Protein AF-A0A2R6PQ66-F1 (afdb_monomer)

Foldseek 3Di:
DDDPPPPPPDDDPDCLQFWDFDDPDDQPAQPVQLVPFKQAAPPPVQVPPPDQAAAAPQQRDGDDSRFMWGAAPPPRHIHTCVQSPHDPVRSSGTRHGHHCVRVVHDHGHDPPNDPDPPPPPPPPPDPDDDDDDDDDDDDDDDDDDDDDDDDDDDDDD

InterPro domains:
  IPR011011 Zin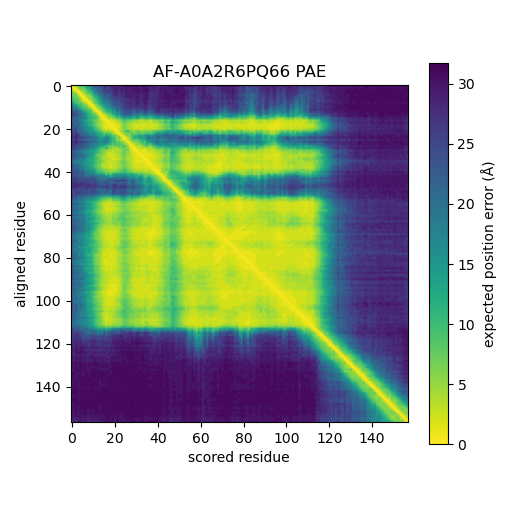c finger, FYVE/PHD-type [SSF57903] (45-102)
  IPR013083 Zinc finger, RING/FYVE/PHD-type [G3DSA:3.30.40.10] (48-108)

Mean predicted aligned error: 17.02 Å

Nearest PDB structures (foldseek):
  5yc4-assembly1_A  TM=8.388E-01  e=6.472E-03  Arabidopsis thaliana
  2ri7-assembly1_A  TM=8.493E-01  e=9.020E-03  Homo sapiens
  5y20-assembly1_A  TM=8.476E-01  e=1.436E-02  Arabidopsis thaliana
  3kqi-assembly1_A  TM=8.007E-01  e=1.640E-02  Homo sapiens
  1wep-assembly1_A  TM=6.250E-01  e=9.639E-03  Mus musculus

Organism: Actinidia chinensis var. chinensis (NCBI:txid1590841)

Solvent-accessible surface area (backbone atoms only — not comparable to full-atom values): 10628 Å² total; per-residue (Å²): 143,86,82,84,79,77,77,79,84,76,86,75,91,80,72,56,53,39,59,37,68,66,72,98,63,73,90,68,72,22,55,68,42,46,73,76,30,47,43,59,59,70,63,66,80,73,75,76,60,99,59,86,55,65,43,23,73,73,54,66,47,67,63,53,53,87,45,41,33,36,34,19,78,86,74,68,47,29,31,48,24,67,37,47,74,50,50,79,89,51,50,86,44,35,37,46,38,37,44,26,82,80,67,71,50,79,74,66,71,39,88,79,46,68,78,72,80,73,73,71,71,80,78,78,72,76,81,78,89,71,86,78,90,79,86,86,91,81,88,82,91,80,90,80,88,84,87,82,86,81,81,92,83,84,79,92,130

pLDDT: mean 71.72, std 19.97, range [33.97, 94.69]

Sequence (157 aa):
MHDASVIPVNGRKLCSWGLIWKRNRPEEYGVDFRMKSLLLRGNSDMSCSGDSGPVCHLCRNPYNSNLMYVRCESCTNWYHAEAVELEESKIAELVGFKCCRRRRIRTPMCPYLHPEVKKKRPRTRAPKVGNPELDPHHGTISGQPIELKSTVRVAKN

Secondary structure (DSSP, 8-state):
------------TT--TTEEE--S--TTTTHHHHHHHEE-TT--GGGSSSSPPPPBTTT-PPP-TTS-EEE-TTT--EEETGGGT--GGGGGGEEEE--HHHHT-PPPPPTT-------------PPP-----------------------------

Structure (mmCIF, N/CA/C/O backbone):
data_AF-A0A2R6PQ66-F1
#
_entry.id   AF-A0A2R6PQ66-F1
#
loop_
_atom_site.group_PDB
_atom_site.id
_atom_site.type_symbol
_atom_site.label_atom_id
_atom_site.label_alt_id
_atom_site.label_comp_id
_atom_site.label_asym_id
_atom_site.label_entity_id
_atom_site.label_seq_id
_atom_site.pdbx_PDB_ins_code
_atom_site.Cartn_x
_atom_site.Cartn_y
_atom_site.Cartn_z
_atom_site.occupancy
_atom_site.B_iso_or_equiv
_atom_site.auth_seq_id
_atom_site.auth_comp_id
_atom_site.auth_asym_id
_atom_site.auth_atom_id
_atom_site.pdbx_PDB_model_num
ATOM 1 N N . MET A 1 1 ? 27.059 24.174 2.476 1.00 52.31 1 MET A N 1
ATOM 2 C CA . MET A 1 1 ? 26.242 22.976 2.751 1.00 52.31 1 MET A CA 1
ATOM 3 C C . MET A 1 1 ? 24.822 23.421 3.068 1.00 52.31 1 MET A C 1
ATOM 5 O O . MET A 1 1 ? 24.463 23.407 4.227 1.00 52.31 1 MET A O 1
ATOM 9 N N . HIS A 1 2 ? 24.032 23.862 2.088 1.00 43.69 2 HIS A N 1
ATOM 10 C CA . HIS A 1 2 ? 22.610 24.140 2.312 1.00 43.69 2 HIS A CA 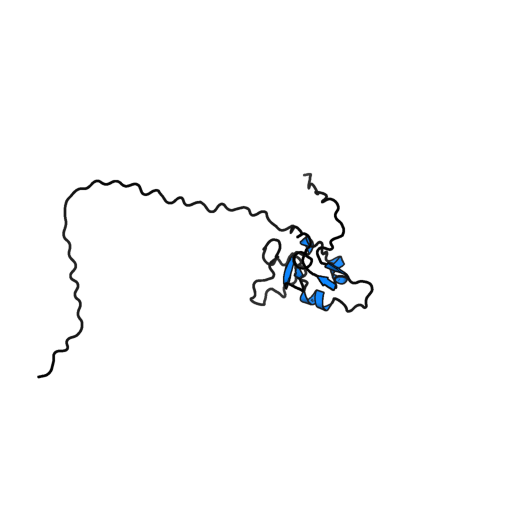1
ATOM 11 C C . HIS A 1 2 ? 21.825 23.904 1.023 1.00 43.69 2 HIS A C 1
ATOM 13 O O . HIS A 1 2 ? 22.238 24.372 -0.035 1.00 43.69 2 HIS A O 1
ATOM 19 N N . ASP A 1 3 ? 20.729 23.166 1.188 1.00 33.97 3 ASP A N 1
ATOM 20 C CA . ASP A 1 3 ? 19.405 23.336 0.572 1.00 33.97 3 ASP A CA 1
ATOM 21 C C . ASP A 1 3 ? 18.841 22.019 0.025 1.00 33.97 3 ASP A C 1
ATOM 23 O O . ASP A 1 3 ? 18.813 21.742 -1.173 1.00 33.97 3 ASP A O 1
ATOM 27 N N . ALA A 1 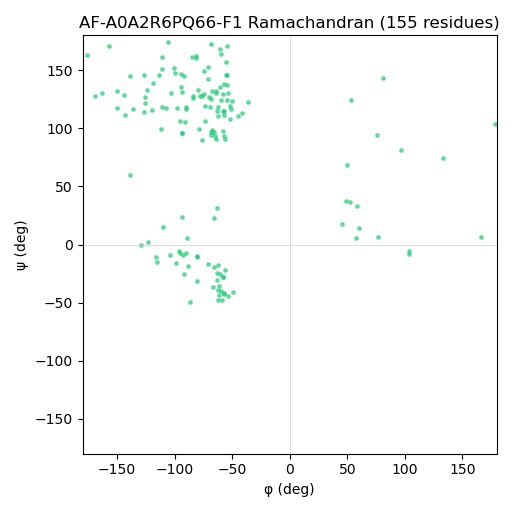4 ? 18.399 21.161 0.949 1.00 51.31 4 ALA A N 1
ATOM 28 C CA . ALA A 1 4 ? 17.429 20.134 0.613 1.00 51.31 4 ALA A CA 1
ATOM 29 C C . ALA A 1 4 ? 16.074 20.836 0.498 1.00 51.31 4 ALA A C 1
ATOM 31 O O . ALA A 1 4 ? 15.361 20.994 1.488 1.00 51.31 4 ALA A O 1
ATOM 32 N N . SER A 1 5 ? 15.752 21.294 -0.710 1.00 52.53 5 SER A N 1
ATOM 33 C CA . SER A 1 5 ? 14.426 21.782 -1.070 1.00 52.53 5 SER A CA 1
ATOM 34 C C . SER A 1 5 ? 13.394 20.678 -0.813 1.00 52.53 5 SER A C 1
ATOM 36 O O . SER A 1 5 ? 13.153 19.799 -1.644 1.00 52.53 5 SER A O 1
ATOM 38 N N . VAL A 1 6 ? 12.794 20.710 0.376 1.00 54.84 6 VAL A N 1
ATOM 39 C CA . VAL A 1 6 ? 11.607 19.931 0.719 1.00 54.84 6 VAL A CA 1
ATOM 40 C C . VAL A 1 6 ? 10.467 20.522 -0.098 1.00 54.84 6 VAL A C 1
ATOM 42 O O . VAL A 1 6 ? 9.868 21.522 0.287 1.00 54.84 6 VAL A O 1
ATOM 45 N N . ILE A 1 7 ? 10.201 19.933 -1.264 1.00 57.81 7 ILE A N 1
ATOM 46 C CA . ILE A 1 7 ? 9.011 20.240 -2.059 1.00 57.81 7 ILE A CA 1
ATOM 47 C C . ILE A 1 7 ? 7.790 19.950 -1.169 1.00 57.81 7 ILE A C 1
ATOM 49 O O . ILE A 1 7 ? 7.551 18.783 -0.837 1.00 57.81 7 ILE A O 1
ATOM 53 N N . PRO A 1 8 ? 6.977 20.952 -0.794 1.00 47.66 8 PRO A N 1
ATOM 54 C CA . PRO A 1 8 ? 5.729 20.692 -0.109 1.00 47.66 8 PRO A CA 1
ATOM 55 C C . PRO A 1 8 ? 4.719 20.263 -1.174 1.00 47.66 8 PRO A C 1
ATOM 57 O O . PRO A 1 8 ? 4.165 21.082 -1.909 1.00 47.66 8 PRO A O 1
ATOM 60 N N . VAL A 1 9 ? 4.497 18.953 -1.298 1.00 58.66 9 VAL A N 1
ATOM 61 C CA . VAL A 1 9 ? 3.430 18.415 -2.150 1.00 58.66 9 VAL A CA 1
ATOM 62 C C . VAL A 1 9 ? 2.074 18.790 -1.555 1.00 58.66 9 VAL A C 1
ATOM 64 O O . VAL A 1 9 ? 1.554 18.193 -0.617 1.00 58.66 9 VAL A O 1
ATOM 67 N N . ASN A 1 10 ? 1.539 19.852 -2.140 1.00 47.75 10 ASN A N 1
ATOM 68 C CA . ASN A 1 10 ? 0.251 20.474 -1.916 1.00 47.75 10 ASN A CA 1
ATOM 69 C C . ASN A 1 10 ? -0.919 19.466 -1.822 1.00 47.75 10 ASN A C 1
ATOM 71 O O . ASN A 1 10 ? -1.335 18.860 -2.810 1.00 47.75 10 ASN A O 1
ATOM 75 N N . GLY A 1 11 ? -1.474 19.337 -0.614 1.00 54.66 11 GLY A N 1
ATOM 76 C CA . GLY A 1 11 ? -2.913 19.425 -0.348 1.00 54.66 11 GLY A CA 1
ATOM 77 C C . GLY A 1 11 ? -3.880 18.601 -1.204 1.00 54.66 11 GLY A C 1
ATOM 78 O O . GLY A 1 11 ? -4.719 19.172 -1.895 1.00 54.66 11 GLY A O 1
ATOM 79 N N . ARG A 1 12 ? -3.869 17.269 -1.069 1.00 54.31 12 ARG A N 1
ATOM 80 C CA . ARG A 1 12 ? -5.071 16.424 -1.257 1.00 54.31 12 ARG A CA 1
ATOM 81 C C . ARG A 1 12 ? -5.134 15.334 -0.184 1.00 54.31 12 ARG A C 1
ATOM 83 O O . ARG A 1 12 ? -5.116 14.143 -0.484 1.00 54.31 12 ARG A O 1
ATOM 90 N N . LYS A 1 13 ? -5.194 15.744 1.086 1.00 61.91 13 LYS A N 1
ATOM 91 C CA . LYS A 1 13 ? -5.530 14.837 2.193 1.00 61.91 13 LYS A CA 1
ATOM 92 C C . LYS A 1 13 ? -6.949 14.320 1.962 1.00 61.91 13 LYS A C 1
ATOM 94 O O . LYS A 1 13 ? -7.862 15.127 2.027 1.00 61.91 13 LYS A O 1
ATOM 99 N N . LEU A 1 14 ? -7.098 13.032 1.636 1.00 57.75 14 LEU A N 1
ATOM 100 C CA . LEU A 1 14 ? -8.217 12.136 2.012 1.00 57.75 14 LEU A CA 1
ATOM 101 C C . LEU A 1 14 ? -8.258 10.817 1.214 1.00 57.75 14 LEU A C 1
ATOM 103 O O . LEU A 1 14 ? -9.181 10.026 1.382 1.00 57.75 14 LEU A O 1
ATOM 107 N N . CYS A 1 15 ? -7.268 10.515 0.374 1.00 61.62 15 CYS A N 1
ATOM 108 C CA . CYS A 1 15 ? -7.106 9.148 -0.116 1.00 61.62 15 CYS A CA 1
ATOM 109 C C . CYS A 1 15 ? -6.080 8.462 0.781 1.00 61.62 15 CYS A C 1
ATOM 111 O O . CYS A 1 15 ? -4.899 8.744 0.648 1.00 61.62 15 CYS A O 1
ATOM 113 N N . SER A 1 16 ? -6.499 7.556 1.670 1.00 76.81 16 SER A N 1
ATOM 114 C CA . SER A 1 16 ? -5.599 6.753 2.522 1.00 76.81 16 SER A CA 1
ATOM 115 C C . SER A 1 16 ? -4.717 5.770 1.727 1.00 76.81 16 SER A C 1
ATOM 117 O O . SER A 1 16 ? -4.367 4.712 2.233 1.00 76.81 16 SER A O 1
ATOM 119 N N . TRP A 1 17 ? -4.480 6.032 0.436 1.00 89.75 17 TRP A N 1
ATOM 120 C CA . TRP A 1 17 ? -3.830 5.173 -0.558 1.00 89.75 17 TRP A CA 1
ATOM 121 C C . TRP A 1 17 ? -4.291 3.709 -0.571 1.00 89.75 17 TRP A C 1
ATOM 123 O O . TRP A 1 17 ? -3.653 2.853 -1.181 1.00 89.75 17 TRP A O 1
ATOM 133 N N . GLY A 1 18 ? -5.453 3.426 0.031 1.00 89.19 18 GLY A N 1
ATOM 134 C CA . GLY A 1 18 ? -6.003 2.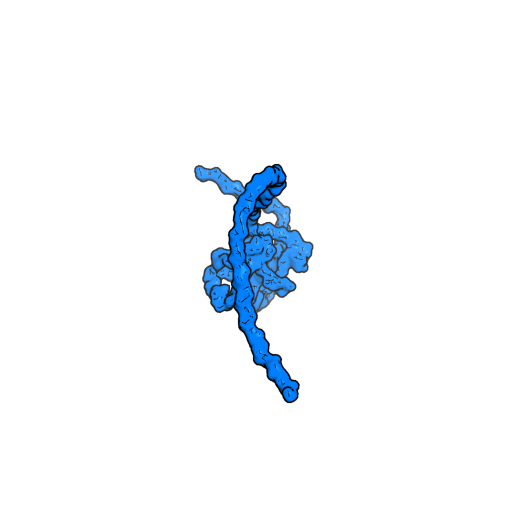086 0.156 1.00 89.19 18 GLY A CA 1
ATOM 135 C C . GLY A 1 18 ? -5.873 1.424 1.526 1.00 89.19 18 GLY A C 1
ATOM 136 O O . GLY A 1 18 ? -6.457 0.347 1.692 1.00 89.19 18 GLY A O 1
ATOM 137 N N . LEU A 1 19 ? -5.174 2.053 2.476 1.00 92.19 19 LEU A N 1
ATOM 138 C CA . LEU A 1 19 ? -5.025 1.621 3.866 1.00 92.19 19 LEU A CA 1
ATOM 139 C C . LEU A 1 19 ? -6.385 1.645 4.573 1.00 92.19 19 LEU A C 1
ATOM 141 O O . LEU A 1 19 ? -7.163 2.600 4.443 1.00 92.19 19 LEU A O 1
ATOM 145 N N . ILE A 1 20 ? -6.687 0.550 5.267 1.00 91.06 20 ILE A N 1
ATOM 146 C CA . ILE A 1 20 ? -7.892 0.349 6.069 1.00 91.06 20 ILE A CA 1
ATOM 147 C C . ILE A 1 20 ? -7.446 0.334 7.523 1.00 91.06 20 ILE A C 1
ATOM 149 O O . ILE A 1 20 ? -6.675 -0.534 7.929 1.00 91.06 20 ILE A O 1
ATOM 153 N N . TRP A 1 21 ? -7.948 1.292 8.292 1.00 89.88 21 TRP A N 1
ATOM 154 C CA . TRP A 1 21 ? -7.602 1.473 9.697 1.00 89.88 21 TRP A CA 1
ATOM 155 C C . TRP A 1 21 ? -8.676 0.880 10.603 1.00 89.88 21 TRP A C 1
ATOM 157 O O . TRP A 1 21 ? -9.868 0.886 10.268 1.00 89.88 21 TRP A O 1
ATOM 167 N N . LYS A 1 22 ? -8.257 0.375 11.760 1.00 83.00 22 LYS A N 1
ATOM 168 C CA . LYS A 1 22 ? -9.146 -0.103 12.814 1.00 83.00 22 LYS A CA 1
ATOM 169 C C . LYS A 1 22 ? -10.038 1.050 13.274 1.00 83.00 22 LYS A C 1
ATOM 171 O O . LYS A 1 22 ? -9.550 2.090 13.700 1.00 83.00 22 LYS A O 1
ATOM 176 N N . ARG A 1 23 ? -11.360 0.865 13.236 1.00 75.94 23 ARG A N 1
ATOM 177 C CA . ARG A 1 23 ? -12.316 1.812 13.829 1.00 75.94 23 ARG A CA 1
ATOM 178 C C . ARG A 1 23 ? -12.993 1.162 15.026 1.00 75.94 23 ARG A C 1
ATOM 180 O O . ARG A 1 23 ? -13.927 0.396 14.838 1.00 75.94 23 ARG A O 1
ATOM 187 N N . ASN A 1 24 ? -12.514 1.481 16.228 1.00 64.50 24 ASN A N 1
ATOM 188 C CA . ASN A 1 24 ? -13.178 1.215 17.512 1.00 64.50 24 ASN A CA 1
ATOM 189 C C . ASN A 1 24 ? -13.716 -0.224 17.715 1.00 64.50 24 ASN A C 1
ATOM 191 O O . ASN A 1 24 ? -14.806 -0.415 18.247 1.00 64.50 24 ASN A O 1
ATOM 195 N N . ARG A 1 25 ? -12.992 -1.240 17.230 1.00 60.44 25 ARG A N 1
ATOM 196 C CA . ARG A 1 25 ? -13.362 -2.666 17.336 1.00 60.44 25 ARG A CA 1
ATOM 197 C C . ARG A 1 25 ? -12.419 -3.420 18.285 1.00 60.44 25 ARG A C 1
ATOM 199 O O . ARG A 1 25 ? -11.336 -2.900 18.551 1.00 60.44 25 ARG A O 1
ATOM 206 N N . PRO A 1 26 ? -12.799 -4.607 18.798 1.00 58.34 26 PRO A N 1
ATOM 207 C CA . PRO A 1 26 ? -11.940 -5.403 19.677 1.00 58.34 26 PRO A CA 1
ATOM 208 C C . PRO A 1 26 ? -10.573 -5.716 19.049 1.00 58.34 26 PRO A C 1
ATOM 210 O O . PRO A 1 26 ? -10.387 -5.645 17.832 1.00 58.34 26 PRO A O 1
ATOM 213 N N . GLU A 1 27 ? -9.603 -5.991 19.919 1.00 63.88 27 GLU A N 1
ATOM 214 C CA . GLU A 1 27 ? -8.152 -6.013 19.684 1.00 63.88 27 GLU A CA 1
ATOM 215 C C . GLU A 1 27 ? -7.664 -6.934 18.557 1.00 63.88 27 GLU A C 1
ATOM 217 O O . GLU A 1 27 ? -6.617 -6.681 17.966 1.00 63.88 27 GLU A O 1
ATOM 222 N N . GLU A 1 28 ? -8.462 -7.932 18.191 1.00 68.12 28 GLU A N 1
ATOM 223 C CA . GLU A 1 28 ? -8.029 -9.043 17.343 1.00 68.12 28 GLU A CA 1
ATOM 224 C C . GLU A 1 28 ? -8.180 -8.794 15.835 1.00 68.12 28 GLU A C 1
ATOM 226 O O . GLU A 1 28 ? -7.529 -9.449 15.021 1.00 68.12 28 GLU A O 1
ATOM 231 N N . TYR A 1 29 ? -8.991 -7.817 15.416 1.00 74.12 29 TYR A N 1
ATOM 232 C CA . TYR A 1 29 ? -9.212 -7.588 13.986 1.00 74.12 29 TYR A CA 1
ATOM 233 C C . TYR A 1 29 ? -7.983 -6.940 13.330 1.00 74.12 29 TYR A C 1
ATOM 235 O O . TYR A 1 29 ? -7.605 -5.817 13.669 1.00 74.12 29 TYR A O 1
ATOM 243 N N . GLY A 1 30 ? -7.387 -7.629 12.353 1.00 80.06 30 GLY A N 1
ATOM 244 C CA . GLY A 1 30 ? -6.251 -7.135 11.569 1.00 80.06 30 GLY A CA 1
ATOM 245 C C . GLY A 1 30 ? -4.893 -7.725 11.949 1.00 80.06 30 GLY A C 1
ATOM 246 O O . GLY A 1 30 ? -3.938 -7.517 11.204 1.00 80.06 30 GLY A O 1
ATOM 247 N N . VAL A 1 31 ? -4.792 -8.496 13.040 1.00 85.06 31 VAL A N 1
ATOM 248 C CA . VAL A 1 31 ? -3.547 -9.202 13.403 1.00 85.06 31 VAL A CA 1
ATOM 249 C C . VAL A 1 31 ? -3.132 -10.153 12.277 1.00 85.06 31 VAL A C 1
ATOM 251 O O . VAL A 1 31 ? -2.003 -10.064 11.796 1.00 85.06 31 VAL A O 1
ATOM 254 N N . ASP A 1 32 ? -4.066 -10.961 11.766 1.00 87.50 32 ASP A N 1
ATOM 255 C CA . ASP A 1 32 ? -3.827 -11.869 10.635 1.00 87.50 32 ASP A CA 1
ATOM 256 C C . ASP A 1 32 ? -3.332 -11.133 9.389 1.00 87.50 32 ASP A C 1
ATOM 258 O O . ASP A 1 32 ? -2.406 -11.574 8.703 1.00 87.50 32 ASP A O 1
ATOM 262 N N . PHE A 1 33 ? -3.935 -9.973 9.105 1.00 89.88 33 PHE A N 1
ATOM 263 C CA . PHE A 1 33 ? -3.526 -9.142 7.982 1.00 89.88 33 PHE A CA 1
ATOM 264 C C . PHE A 1 33 ? -2.079 -8.676 8.158 1.00 89.88 33 PHE A C 1
ATOM 266 O O . PHE A 1 33 ? -1.287 -8.821 7.228 1.00 89.88 33 PHE A O 1
ATOM 273 N N . ARG A 1 34 ? -1.715 -8.163 9.339 1.00 89.88 34 ARG A N 1
ATOM 274 C CA . ARG A 1 34 ? -0.356 -7.679 9.619 1.00 89.88 34 ARG A CA 1
ATOM 275 C C . ARG A 1 34 ? 0.682 -8.789 9.499 1.00 89.88 34 ARG A C 1
ATOM 277 O O . ARG A 1 34 ? 1.703 -8.569 8.864 1.00 89.88 34 ARG A O 1
ATOM 284 N N . MET A 1 35 ? 0.395 -9.979 10.024 1.00 86.12 35 MET A N 1
ATOM 285 C CA . MET A 1 35 ? 1.312 -11.123 9.955 1.00 86.12 35 MET A CA 1
ATOM 286 C C . MET A 1 35 ? 1.515 -11.631 8.522 1.00 86.12 35 MET A C 1
ATOM 288 O O . MET A 1 35 ? 2.614 -12.023 8.149 1.00 86.12 35 MET A O 1
ATOM 292 N N . LYS A 1 36 ? 0.466 -11.613 7.692 1.00 87.75 36 LYS A N 1
ATOM 293 C CA . LYS A 1 36 ? 0.517 -12.169 6.329 1.00 87.75 36 LYS A CA 1
ATOM 294 C C . LYS A 1 36 ? 0.907 -11.156 5.249 1.00 87.75 36 LYS A C 1
ATOM 296 O O . LYS A 1 36 ? 1.351 -11.543 4.164 1.00 87.75 36 LYS A O 1
ATOM 301 N N . SER A 1 37 ? 0.651 -9.875 5.497 1.00 90.56 37 SER A N 1
ATOM 302 C CA . SER A 1 37 ? 0.654 -8.833 4.464 1.00 90.56 37 SER A CA 1
ATOM 303 C C . SER A 1 37 ? 1.604 -7.680 4.753 1.00 90.56 37 SER A C 1
ATOM 305 O O . SER A 1 37 ? 1.649 -6.756 3.944 1.00 90.56 37 SER A O 1
ATOM 307 N N . LEU A 1 38 ? 2.364 -7.711 5.849 1.00 91.50 38 LEU A N 1
ATOM 308 C CA . LEU A 1 38 ? 3.412 -6.732 6.123 1.00 91.50 38 LEU A CA 1
ATOM 309 C C . LEU A 1 38 ? 4.773 -7.405 6.210 1.00 91.50 38 LEU A C 1
ATOM 311 O O . LEU A 1 38 ? 4.920 -8.461 6.813 1.00 91.50 38 LEU A O 1
ATOM 315 N N . LEU A 1 39 ? 5.770 -6.751 5.624 1.00 89.75 39 LEU A N 1
ATOM 316 C CA . LEU A 1 39 ? 7.175 -7.077 5.817 1.00 89.75 39 LEU A CA 1
ATOM 317 C C . LEU A 1 39 ? 7.850 -5.852 6.413 1.00 89.75 39 LEU A C 1
ATOM 319 O O . LEU A 1 39 ? 7.883 -4.792 5.783 1.00 89.75 39 LEU A O 1
ATOM 323 N N . LEU A 1 40 ? 8.331 -6.004 7.643 1.00 88.38 40 LEU A N 1
ATOM 324 C CA . LEU A 1 40 ? 9.045 -4.965 8.373 1.00 88.38 40 LEU A CA 1
ATOM 325 C C . LEU A 1 40 ? 10.532 -4.969 8.016 1.00 88.38 40 LEU A C 1
ATOM 327 O O . LEU A 1 40 ? 11.074 -5.960 7.517 1.00 88.38 40 LEU A O 1
ATOM 331 N N . ARG A 1 41 ? 11.195 -3.847 8.303 1.00 87.81 41 ARG A N 1
ATOM 332 C CA . ARG A 1 41 ? 12.641 -3.711 8.152 1.00 87.81 41 ARG A CA 1
ATOM 333 C C . ARG A 1 41 ? 13.369 -4.776 8.977 1.00 87.81 41 ARG A C 1
ATOM 335 O O . ARG A 1 41 ? 13.023 -5.019 10.127 1.00 87.81 41 ARG A O 1
ATOM 342 N N . GLY A 1 42 ? 14.411 -5.367 8.399 1.00 72.12 42 GLY A N 1
ATOM 343 C CA . GLY A 1 42 ? 15.283 -6.310 9.098 1.00 72.12 42 GLY A CA 1
ATOM 344 C C . GLY A 1 42 ? 14.695 -7.709 9.283 1.00 72.12 42 GLY A C 1
ATOM 345 O O . GLY A 1 42 ? 15.343 -8.529 9.929 1.00 72.12 42 GLY A O 1
ATOM 346 N N . ASN A 1 43 ? 13.524 -8.012 8.706 1.00 68.50 43 ASN A N 1
A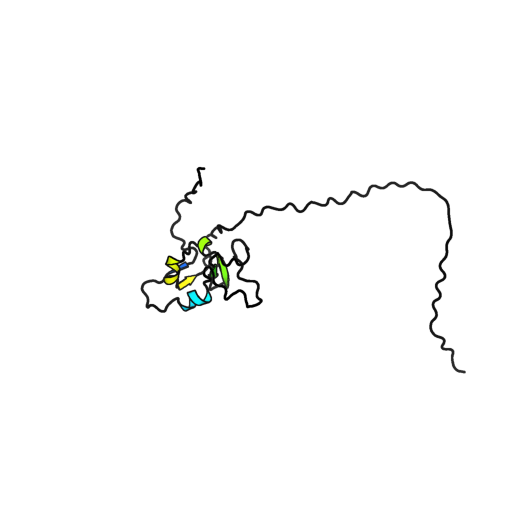TOM 347 C CA . ASN A 1 43 ? 13.010 -9.374 8.739 1.00 68.50 43 ASN A CA 1
ATOM 348 C C . ASN A 1 43 ? 13.812 -10.263 7.766 1.00 68.50 43 ASN A C 1
ATOM 350 O O . ASN A 1 43 ? 13.739 -10.113 6.541 1.00 68.50 43 ASN A O 1
ATOM 354 N N . SER A 1 44 ? 14.657 -11.123 8.334 1.00 57.62 44 SER A N 1
ATOM 355 C CA . SER A 1 44 ? 15.572 -12.031 7.631 1.00 57.62 44 SER A CA 1
ATOM 356 C C . SER A 1 44 ? 14.948 -13.396 7.317 1.00 57.62 44 SER A C 1
ATOM 358 O O . SER A 1 44 ? 15.549 -14.183 6.581 1.00 57.62 44 SER A O 1
ATOM 360 N N . ASP A 1 45 ? 13.742 -13.669 7.824 1.00 55.88 45 ASP A N 1
ATOM 361 C CA . ASP A 1 45 ? 13.018 -14.936 7.656 1.00 55.88 45 ASP A CA 1
ATOM 362 C C . ASP A 1 45 ? 12.648 -15.245 6.193 1.00 55.88 45 ASP A C 1
ATOM 364 O O . ASP A 1 45 ? 12.562 -16.407 5.797 1.00 55.88 45 ASP A O 1
ATOM 368 N N . MET A 1 46 ? 12.531 -14.215 5.352 1.00 57.69 46 MET A N 1
ATOM 369 C CA . MET A 1 46 ? 12.157 -14.339 3.944 1.00 57.69 46 MET A CA 1
ATOM 370 C C . MET A 1 46 ? 13.357 -14.433 2.985 1.00 57.69 46 MET A C 1
ATOM 372 O O . MET A 1 46 ? 13.244 -14.112 1.803 1.00 57.69 46 MET A O 1
ATOM 376 N N . SER A 1 47 ? 14.514 -14.881 3.486 1.00 46.62 47 SER A N 1
ATOM 377 C CA . SER A 1 47 ? 15.720 -15.156 2.680 1.00 46.62 47 SER A CA 1
ATOM 378 C C . SER A 1 47 ? 15.865 -16.633 2.283 1.00 46.62 47 SER A C 1
ATOM 380 O O . SER A 1 47 ? 16.797 -16.979 1.562 1.00 46.62 47 SER A O 1
ATOM 382 N N . CYS A 1 48 ? 14.988 -17.515 2.778 1.00 44.56 48 CYS A N 1
ATOM 383 C CA . CYS A 1 48 ? 15.242 -18.964 2.804 1.00 44.56 48 CYS A CA 1
ATOM 384 C C . CYS A 1 48 ? 14.275 -19.800 1.952 1.00 44.56 48 CYS A C 1
ATOM 386 O O . CYS A 1 48 ? 14.510 -20.987 1.741 1.00 44.56 48 CYS A O 1
ATOM 388 N N . SER A 1 49 ? 13.190 -19.204 1.458 1.00 50.00 49 SER A N 1
ATOM 389 C CA . SER A 1 49 ? 12.274 -19.866 0.526 1.00 50.00 49 SER A CA 1
ATOM 390 C C . SER A 1 49 ? 12.657 -19.402 -0.870 1.00 50.00 49 SER A C 1
ATOM 392 O O . SER A 1 49 ? 12.603 -18.204 -1.115 1.00 50.00 49 SER A O 1
ATOM 394 N N . GLY A 1 50 ? 13.093 -20.312 -1.747 1.00 52.47 50 GLY A N 1
ATOM 395 C CA . GLY A 1 50 ? 13.669 -20.052 -3.081 1.00 52.47 50 GLY A CA 1
ATOM 396 C C . GLY A 1 50 ? 12.758 -19.375 -4.119 1.00 52.47 50 GLY A C 1
ATOM 397 O O . GLY A 1 50 ? 12.893 -19.629 -5.312 1.00 52.47 50 GLY A O 1
ATOM 398 N N . ASP A 1 51 ? 11.838 -18.531 -3.674 1.00 59.25 51 ASP A N 1
ATOM 399 C CA . ASP A 1 51 ? 10.987 -17.669 -4.469 1.00 59.25 51 ASP A CA 1
ATOM 400 C C . ASP A 1 51 ? 11.648 -16.291 -4.566 1.00 59.25 51 ASP A C 1
ATOM 402 O O . ASP A 1 51 ? 12.152 -15.746 -3.581 1.00 59.25 51 ASP A O 1
ATOM 406 N N . SER A 1 52 ? 11.667 -15.708 -5.761 1.00 69.50 52 SER A N 1
ATOM 407 C CA . SER A 1 52 ? 12.095 -14.323 -5.950 1.00 69.50 52 SER A CA 1
ATOM 408 C C . SER A 1 52 ? 11.341 -13.428 -4.959 1.00 69.50 52 SER A C 1
ATOM 410 O O . SER A 1 52 ? 10.114 -13.362 -5.011 1.00 69.50 52 SER A O 1
ATOM 412 N N . GLY A 1 53 ? 12.065 -12.789 -4.032 1.00 78.12 53 GLY A N 1
ATOM 413 C CA . GLY A 1 53 ? 11.481 -12.004 -2.942 1.00 78.12 53 GLY A CA 1
ATOM 414 C C . GLY A 1 53 ? 10.501 -10.915 -3.414 1.00 78.12 53 GLY A C 1
ATOM 415 O O . GLY A 1 53 ? 10.401 -10.619 -4.607 1.00 78.12 53 GLY A O 1
ATOM 416 N N . PRO A 1 54 ? 9.769 -10.271 -2.492 1.00 86.25 54 PRO A N 1
ATOM 417 C CA . PRO A 1 54 ? 8.733 -9.297 -2.836 1.00 86.25 54 PRO A CA 1
ATOM 418 C C . PRO A 1 54 ? 9.273 -8.173 -3.735 1.00 86.25 54 PRO A C 1
ATOM 420 O O . PRO A 1 54 ? 10.215 -7.462 -3.389 1.00 86.25 54 PRO A O 1
ATOM 423 N N . VAL A 1 55 ? 8.632 -7.982 -4.888 1.00 90.81 55 VAL A N 1
ATOM 424 C CA . VAL A 1 55 ? 8.939 -6.899 -5.833 1.00 90.81 55 VAL A CA 1
ATOM 425 C C . VAL A 1 55 ? 7.878 -5.813 -5.711 1.00 90.81 55 VAL A C 1
ATOM 427 O O . VAL A 1 55 ? 6.678 -6.091 -5.784 1.00 90.81 55 VAL A O 1
ATOM 430 N N . CYS A 1 56 ? 8.301 -4.557 -5.566 1.00 92.38 56 CYS A N 1
ATOM 431 C CA . CYS A 1 56 ? 7.361 -3.442 -5.493 1.00 92.38 56 CYS A CA 1
ATOM 432 C C . CYS A 1 56 ? 6.664 -3.222 -6.844 1.00 92.38 56 CYS A C 1
ATOM 434 O O . CYS A 1 56 ? 7.306 -2.976 -7.861 1.00 92.38 56 CYS A O 1
ATOM 436 N N . HIS A 1 57 ? 5.333 -3.226 -6.866 1.00 93.62 57 HIS A N 1
ATOM 437 C CA . HIS A 1 57 ? 4.549 -3.068 -8.092 1.00 93.62 57 HIS A CA 1
ATOM 438 C C . HIS A 1 57 ? 4.599 -1.649 -8.687 1.00 93.62 57 HIS A C 1
ATOM 440 O O . HIS A 1 57 ? 4.234 -1.462 -9.846 1.00 93.62 57 HIS A O 1
ATOM 446 N N . LEU A 1 58 ? 5.031 -0.647 -7.911 1.00 91.81 58 LEU A N 1
ATOM 447 C CA . LEU A 1 58 ? 5.114 0.748 -8.358 1.00 91.81 58 LEU A CA 1
ATOM 448 C C . LEU A 1 58 ? 6.436 1.054 -9.065 1.00 91.81 58 LEU A C 1
ATOM 450 O O . LEU A 1 58 ? 6.421 1.607 -10.159 1.00 91.81 58 LEU A O 1
ATOM 454 N N . CYS A 1 59 ? 7.570 0.689 -8.459 1.00 92.19 59 CYS A N 1
ATOM 455 C CA . CYS A 1 59 ? 8.901 0.964 -9.015 1.00 92.19 59 CYS A CA 1
ATOM 456 C C . CYS A 1 59 ? 9.588 -0.253 -9.641 1.00 92.19 59 CYS A C 1
ATOM 458 O O . CYS A 1 59 ? 10.613 -0.087 -10.287 1.00 92.19 59 CYS A O 1
ATOM 460 N N . ARG A 1 60 ? 9.038 -1.464 -9.469 1.00 90.94 60 ARG A N 1
ATOM 461 C CA . ARG A 1 60 ? 9.617 -2.739 -9.933 1.00 90.94 60 ARG A CA 1
ATOM 462 C C . ARG A 1 60 ? 10.994 -3.069 -9.343 1.00 90.94 60 ARG A C 1
ATOM 464 O O . ARG A 1 60 ? 11.651 -3.983 -9.830 1.00 90.94 60 ARG A O 1
ATOM 471 N N . ASN A 1 61 ? 11.409 -2.377 -8.281 1.00 88.69 61 ASN A N 1
ATOM 472 C CA . ASN A 1 61 ? 12.633 -2.715 -7.560 1.00 88.69 61 ASN A CA 1
ATOM 473 C C . ASN A 1 61 ? 12.447 -4.030 -6.779 1.00 88.69 61 ASN A C 1
ATOM 475 O O . ASN A 1 61 ? 11.356 -4.257 -6.233 1.00 88.69 61 ASN A O 1
ATOM 479 N N . PRO A 1 62 ? 13.494 -4.872 -6.711 1.00 89.25 62 PRO A N 1
ATOM 480 C CA . PRO A 1 62 ? 13.476 -6.115 -5.947 1.00 89.25 62 PRO A CA 1
ATOM 481 C C . PRO A 1 62 ? 13.426 -5.855 -4.436 1.00 89.25 62 PRO A C 1
ATOM 483 O O . PRO A 1 62 ? 13.554 -4.713 -3.983 1.00 89.25 62 PRO A O 1
ATOM 486 N N . TYR A 1 63 ? 13.258 -6.932 -3.665 1.00 88.12 63 TYR A N 1
ATOM 487 C CA . TYR A 1 63 ? 13.244 -6.875 -2.208 1.00 88.12 63 TYR A CA 1
ATOM 488 C C . TYR A 1 63 ? 14.504 -6.207 -1.653 1.00 88.12 63 TYR A C 1
ATOM 490 O O . TYR A 1 63 ? 15.625 -6.472 -2.085 1.00 88.12 63 TYR A O 1
ATOM 498 N N . ASN A 1 64 ? 14.295 -5.356 -0.656 1.00 87.12 64 ASN A N 1
ATOM 499 C CA . ASN A 1 64 ? 15.340 -4.700 0.110 1.00 87.12 64 ASN A CA 1
ATOM 500 C C . ASN A 1 64 ? 14.941 -4.780 1.579 1.00 87.12 64 ASN A C 1
ATOM 502 O O . ASN A 1 64 ? 13.925 -4.199 1.956 1.00 87.12 64 ASN A O 1
ATOM 506 N N . SER A 1 65 ? 15.742 -5.468 2.388 1.00 86.50 65 SER A N 1
ATOM 507 C CA . SER A 1 65 ? 15.494 -5.689 3.817 1.00 86.50 65 SER A CA 1
ATOM 508 C C . SER A 1 65 ? 15.461 -4.402 4.645 1.00 86.50 65 SER A C 1
ATOM 510 O O . SER A 1 65 ? 14.930 -4.401 5.752 1.00 86.50 65 SER A O 1
ATOM 512 N N . ASN A 1 66 ? 15.986 -3.292 4.118 1.00 87.50 66 ASN A N 1
ATOM 513 C CA . ASN A 1 66 ? 15.926 -1.986 4.773 1.00 87.50 66 ASN A CA 1
ATOM 514 C C . ASN A 1 66 ? 14.575 -1.276 4.584 1.00 87.50 66 ASN A C 1
ATOM 516 O O . ASN A 1 66 ? 14.322 -0.247 5.213 1.00 87.50 66 ASN A O 1
ATOM 520 N N . LEU A 1 67 ? 13.709 -1.786 3.709 1.00 90.00 67 LEU A N 1
ATOM 521 C CA . LEU A 1 67 ? 12.431 -1.169 3.374 1.00 90.00 67 LEU A CA 1
ATOM 522 C C . LEU A 1 67 ? 11.271 -2.006 3.894 1.00 90.00 67 LEU A C 1
ATOM 524 O O . LEU A 1 67 ? 11.347 -3.228 3.972 1.00 90.00 67 LEU A O 1
ATOM 528 N N . MET A 1 68 ? 10.169 -1.328 4.185 1.00 92.62 68 MET A N 1
ATOM 529 C CA . MET A 1 68 ? 8.922 -1.990 4.530 1.00 92.62 68 MET A CA 1
ATOM 530 C C . MET A 1 68 ? 8.056 -2.227 3.302 1.00 92.62 68 MET A C 1
ATOM 532 O O . MET A 1 68 ? 7.968 -1.373 2.408 1.00 92.62 68 MET A O 1
ATOM 536 N N . TYR A 1 69 ? 7.342 -3.347 3.308 1.00 92.88 69 TYR A N 1
ATOM 537 C CA . TYR A 1 69 ? 6.415 -3.706 2.246 1.00 92.88 69 TYR A CA 1
ATOM 538 C C . TYR A 1 69 ? 5.033 -4.029 2.795 1.00 92.88 69 TYR A C 1
ATOM 540 O O . TYR A 1 69 ? 4.890 -4.618 3.864 1.00 92.88 69 TYR A O 1
ATOM 548 N N . VAL A 1 70 ? 4.013 -3.683 2.014 1.00 94.19 70 VAL A N 1
ATOM 549 C CA . VAL A 1 70 ? 2.622 -4.056 2.257 1.00 94.19 70 VAL A CA 1
ATOM 550 C C . VAL A 1 70 ? 2.054 -4.794 1.049 1.00 94.19 70 VAL A C 1
ATOM 552 O O . VAL A 1 70 ? 2.223 -4.381 -0.104 1.00 94.19 70 VAL A O 1
ATOM 555 N N . ARG A 1 71 ? 1.380 -5.912 1.309 1.00 94.56 71 ARG A N 1
ATOM 556 C CA . ARG A 1 71 ? 0.718 -6.744 0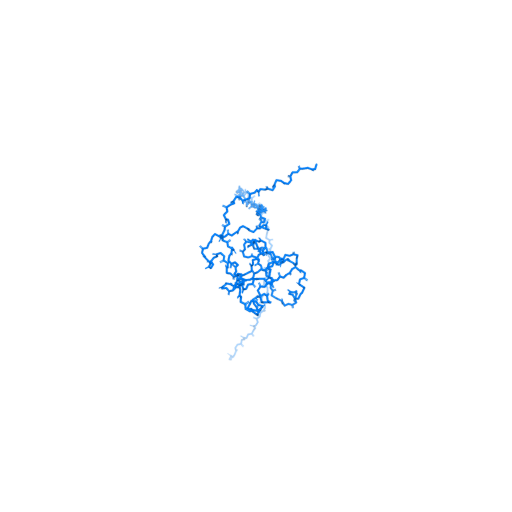.307 1.00 94.56 71 ARG A CA 1
ATOM 557 C C . ARG A 1 71 ? -0.744 -6.347 0.181 1.00 94.56 71 ARG A C 1
ATOM 559 O O . ARG A 1 71 ? -1.467 -6.234 1.166 1.00 94.56 71 ARG A O 1
ATOM 566 N N . CYS A 1 72 ? -1.204 -6.155 -1.050 1.00 94.69 72 CYS A N 1
ATOM 567 C CA . CYS A 1 72 ? -2.622 -5.925 -1.320 1.00 94.69 72 CYS A CA 1
ATOM 568 C C . CYS A 1 72 ? -3.419 -7.226 -1.178 1.00 94.69 72 CYS A C 1
ATOM 570 O O . CYS A 1 72 ? -3.107 -8.208 -1.851 1.00 94.69 72 CYS A O 1
ATOM 572 N N . GLU A 1 73 ? -4.509 -7.215 -0.412 1.00 92.81 73 GLU A N 1
ATOM 573 C CA . GLU A 1 73 ? -5.334 -8.413 -0.177 1.00 92.81 73 GLU A CA 1
ATOM 574 C C . GLU A 1 73 ? -5.989 -8.949 -1.458 1.00 92.81 73 GLU A C 1
ATOM 576 O O . GLU A 1 73 ? -6.215 -10.144 -1.605 1.00 92.81 73 GLU A O 1
ATOM 581 N N . SER A 1 74 ? -6.292 -8.071 -2.419 1.00 92.44 74 SER A N 1
ATOM 582 C CA . SER A 1 74 ? -7.081 -8.429 -3.610 1.00 92.44 74 SER A CA 1
ATOM 583 C C . SER A 1 74 ? -6.258 -8.711 -4.868 1.00 92.44 74 SER A C 1
ATOM 585 O O . SER A 1 74 ? -6.795 -9.179 -5.871 1.00 92.44 74 SER A O 1
ATOM 587 N N . CYS A 1 75 ? -4.989 -8.314 -4.911 1.00 93.50 75 CYS A N 1
ATOM 588 C CA . CYS A 1 75 ? -4.117 -8.615 -6.054 1.00 93.50 75 CYS A CA 1
ATOM 589 C C . CYS A 1 75 ? -2.792 -9.235 -5.642 1.00 93.50 75 CYS A C 1
ATOM 591 O O . CYS A 1 75 ? -1.966 -9.492 -6.508 1.00 93.50 75 CYS A O 1
ATOM 593 N N . THR A 1 76 ? -2.570 -9.432 -4.341 1.00 91.50 76 THR A N 1
ATOM 594 C CA . THR A 1 76 ? -1.390 -10.079 -3.764 1.00 91.50 76 THR A CA 1
ATOM 595 C C . THR A 1 76 ? -0.039 -9.455 -4.115 1.00 91.50 76 THR A C 1
ATOM 597 O O . THR A 1 76 ? 0.984 -9.988 -3.702 1.00 91.50 76 THR A O 1
ATOM 600 N N . ASN A 1 77 ? -0.040 -8.322 -4.820 1.00 93.69 77 ASN A N 1
ATOM 601 C CA . ASN A 1 77 ? 1.148 -7.559 -5.179 1.00 93.69 77 ASN A CA 1
ATOM 602 C C . ASN A 1 77 ? 1.692 -6.806 -3.966 1.00 93.69 77 ASN A C 1
ATOM 604 O O . ASN A 1 77 ? 0.916 -6.347 -3.118 1.00 93.69 77 ASN A O 1
ATOM 608 N N . TRP A 1 78 ? 3.010 -6.628 -3.955 1.00 94.06 78 TRP A N 1
ATOM 609 C CA . TRP A 1 78 ? 3.745 -5.902 -2.928 1.00 94.06 78 TRP A CA 1
ATOM 610 C C . TRP A 1 78 ? 3.968 -4.443 -3.314 1.00 94.06 78 TRP A C 1
ATOM 612 O O . TRP A 1 78 ? 4.121 -4.102 -4.488 1.00 94.06 78 TRP A O 1
ATOM 622 N N . TYR A 1 79 ? 3.980 -3.577 -2.311 1.00 94.62 79 TYR A N 1
ATOM 623 C CA . TYR A 1 79 ? 4.155 -2.136 -2.442 1.00 94.62 79 TYR A CA 1
ATOM 624 C C . TYR A 1 79 ? 5.071 -1.655 -1.324 1.00 94.62 79 TYR A C 1
ATOM 626 O O . TYR A 1 79 ? 4.992 -2.181 -0.217 1.00 94.62 79 TYR A O 1
ATOM 634 N N . HIS A 1 80 ? 5.907 -0.651 -1.587 1.00 93.94 80 HIS A N 1
ATOM 635 C CA . HIS A 1 80 ? 6.643 0.019 -0.514 1.00 93.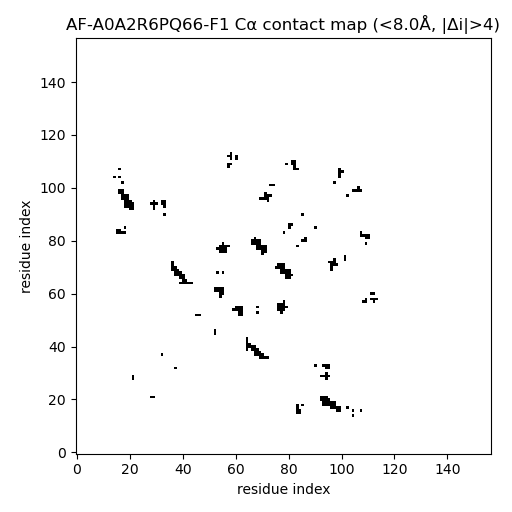94 80 HIS A CA 1
ATOM 636 C C . HIS A 1 80 ? 5.661 0.723 0.420 1.00 93.94 80 HIS A C 1
ATOM 638 O O . HIS A 1 80 ? 4.801 1.467 -0.052 1.00 93.94 80 HIS A O 1
ATOM 644 N N . ALA A 1 81 ? 5.797 0.496 1.727 1.00 93.88 81 ALA A N 1
ATOM 645 C CA . ALA A 1 81 ? 4.926 1.099 2.736 1.00 93.88 81 ALA A CA 1
ATOM 646 C C . ALA A 1 81 ? 4.950 2.636 2.647 1.00 93.88 81 ALA A C 1
ATOM 648 O O . ALA A 1 81 ? 3.904 3.276 2.616 1.00 93.88 81 ALA A O 1
ATOM 649 N N . GLU A 1 82 ? 6.135 3.217 2.457 1.00 92.88 82 GLU A N 1
ATOM 650 C CA . GLU A 1 82 ? 6.318 4.663 2.299 1.00 92.88 82 GLU A CA 1
ATOM 651 C C . GLU A 1 82 ? 5.594 5.230 1.068 1.00 92.88 82 GLU A C 1
ATOM 653 O O . GLU A 1 82 ? 5.019 6.312 1.128 1.00 92.88 82 GLU A O 1
ATOM 658 N N . ALA A 1 83 ? 5.528 4.471 -0.034 1.00 92.56 83 ALA A N 1
ATOM 659 C CA . ALA A 1 83 ? 4.820 4.901 -1.240 1.00 92.56 83 ALA A CA 1
ATOM 660 C C . ALA A 1 83 ? 3.302 5.020 -1.035 1.00 92.56 83 ALA A C 1
ATOM 662 O O . ALA A 1 83 ? 2.628 5.673 -1.823 1.00 92.56 83 ALA A O 1
ATOM 663 N N . VAL A 1 84 ? 2.752 4.373 -0.007 1.00 92.62 84 VAL A N 1
ATOM 664 C CA . VAL A 1 84 ? 1.336 4.475 0.366 1.00 92.62 84 VAL A CA 1
ATOM 665 C C . VAL A 1 84 ? 1.141 5.227 1.683 1.00 92.62 84 VAL A C 1
ATOM 667 O O . VAL A 1 84 ? 0.056 5.159 2.251 1.00 92.62 84 VAL A O 1
ATOM 670 N N . GLU A 1 85 ? 2.166 5.948 2.153 1.00 91.44 85 GLU A N 1
ATOM 671 C CA . GLU A 1 85 ? 2.166 6.704 3.415 1.00 91.44 85 GLU A CA 1
ATOM 672 C C . GLU A 1 85 ? 1.878 5.832 4.656 1.00 91.44 85 GLU A C 1
ATOM 674 O O . GLU A 1 85 ? 1.261 6.273 5.627 1.00 91.44 85 GLU A O 1
ATOM 679 N N . LEU A 1 86 ? 2.316 4.569 4.631 1.00 91.88 86 LEU A N 1
ATOM 680 C CA . LEU A 1 86 ? 2.283 3.684 5.791 1.00 91.88 86 LEU A CA 1
ATOM 681 C C . LEU A 1 86 ? 3.589 3.807 6.587 1.00 91.88 86 LEU A C 1
ATOM 683 O O . LEU A 1 86 ? 4.664 3.448 6.106 1.00 91.88 86 LEU A O 1
ATOM 687 N N . GLU A 1 87 ? 3.458 4.274 7.824 1.00 90.50 87 GLU A N 1
ATOM 688 C CA . GLU A 1 87 ? 4.536 4.404 8.810 1.00 90.50 87 GLU A CA 1
ATOM 689 C C . GLU A 1 87 ? 4.497 3.253 9.824 1.00 90.50 87 GLU A C 1
ATOM 691 O O . GLU A 1 87 ? 3.415 2.755 10.144 1.00 90.50 87 GLU A O 1
ATOM 696 N N . GLU A 1 88 ? 5.652 2.889 10.395 1.00 89.25 88 GLU A N 1
ATOM 697 C CA . GLU A 1 88 ? 5.781 1.830 11.416 1.00 89.25 88 GLU A CA 1
ATOM 698 C C . GLU A 1 88 ? 4.838 2.051 12.603 1.00 89.25 88 GLU A C 1
ATOM 700 O O . GLU A 1 88 ? 4.114 1.140 13.001 1.00 89.25 88 GLU A O 1
ATOM 705 N N . SER A 1 89 ? 4.750 3.288 13.097 1.00 90.44 89 SER A N 1
ATOM 706 C CA . SER A 1 89 ? 3.900 3.658 14.235 1.00 90.44 89 SER A CA 1
ATOM 707 C C . SER A 1 89 ? 2.409 3.393 14.002 1.00 90.44 89 SER A C 1
ATOM 709 O O . SER A 1 89 ? 1.661 3.197 14.954 1.00 90.44 89 SER A O 1
ATOM 711 N N . LYS A 1 90 ? 1.959 3.373 12.741 1.00 89.38 90 LYS A N 1
ATOM 712 C CA . LYS A 1 90 ? 0.548 3.165 12.372 1.00 89.38 90 LYS A CA 1
ATOM 713 C C . LYS A 1 90 ? 0.238 1.710 12.037 1.00 89.38 90 LYS A C 1
ATOM 715 O O . LYS A 1 90 ? -0.927 1.356 11.864 1.00 89.38 90 LYS A O 1
ATOM 720 N N . ILE A 1 91 ? 1.250 0.846 11.956 1.00 89.94 91 ILE A N 1
ATOM 721 C CA . ILE A 1 91 ? 1.063 -0.560 11.589 1.00 89.94 91 ILE A CA 1
ATOM 722 C C . ILE A 1 91 ? 0.131 -1.263 12.570 1.00 89.94 91 ILE A C 1
ATOM 724 O O . ILE A 1 91 ? -0.738 -2.000 12.121 1.00 89.94 91 ILE A O 1
ATOM 728 N N . ALA A 1 92 ? 0.230 -0.990 13.873 1.00 87.56 92 ALA A N 1
ATOM 729 C CA . ALA A 1 92 ? -0.634 -1.597 14.890 1.00 87.56 92 ALA A CA 1
ATOM 730 C C . ALA A 1 92 ? -2.138 -1.332 14.660 1.00 87.56 92 ALA A C 1
ATOM 732 O O . ALA A 1 92 ? -2.983 -2.158 15.010 1.00 87.56 92 ALA A O 1
ATOM 733 N N . GLU A 1 93 ? -2.481 -0.214 14.021 1.00 88.44 93 GLU A N 1
ATOM 734 C CA . GLU A 1 93 ? -3.860 0.174 13.711 1.00 88.44 93 GLU A CA 1
ATOM 735 C C . GLU A 1 93 ? -4.317 -0.295 12.324 1.00 88.44 93 GLU A C 1
ATOM 737 O O . GLU A 1 93 ? -5.498 -0.184 11.981 1.00 88.44 93 GLU A O 1
ATOM 742 N N . LEU A 1 94 ? -3.403 -0.819 11.504 1.00 90.19 94 LEU A N 1
ATOM 743 C CA . LEU A 1 94 ? -3.705 -1.278 10.158 1.00 90.19 94 LEU A CA 1
ATOM 744 C C . LEU A 1 94 ? -4.431 -2.624 10.209 1.00 90.19 94 LEU A C 1
ATOM 746 O O . LEU A 1 94 ? -3.958 -3.583 10.825 1.00 90.19 94 LEU A O 1
ATOM 750 N N . VAL A 1 95 ? -5.576 -2.693 9.527 1.00 91.56 95 VAL A N 1
ATOM 751 C CA . VAL A 1 95 ? -6.406 -3.908 9.452 1.00 91.56 95 VAL A CA 1
ATOM 752 C C . VAL A 1 95 ? -6.504 -4.492 8.051 1.00 91.56 95 VAL A C 1
ATOM 754 O O . VAL A 1 95 ? -6.947 -5.623 7.899 1.00 91.56 95 VAL A O 1
ATOM 757 N N . GLY A 1 96 ? -6.121 -3.731 7.026 1.00 91.94 96 GLY A N 1
ATOM 758 C CA . GLY A 1 96 ? -6.171 -4.192 5.646 1.00 91.94 96 GLY A CA 1
ATOM 759 C C . GLY A 1 96 ? -5.593 -3.185 4.662 1.00 91.94 96 GLY A C 1
ATOM 760 O O . GLY A 1 96 ? -5.469 -1.992 4.953 1.00 91.94 96 GLY A O 1
ATOM 761 N N . PHE A 1 97 ? -5.276 -3.655 3.459 1.00 94.31 97 PHE A N 1
ATOM 762 C CA . PHE A 1 97 ? -4.765 -2.812 2.382 1.00 94.31 97 PHE A CA 1
ATOM 763 C C . PHE A 1 97 ? -5.291 -3.256 1.017 1.00 94.31 97 PHE A C 1
ATOM 765 O O . PHE A 1 97 ? -5.153 -4.408 0.597 1.00 94.31 97 PHE A O 1
ATOM 772 N N . LYS A 1 98 ? -5.846 -2.292 0.273 1.00 94.19 98 LYS A N 1
ATOM 773 C CA . LYS A 1 98 ? -6.274 -2.469 -1.120 1.00 94.19 98 LYS A CA 1
ATOM 774 C C . LYS A 1 98 ? -5.635 -1.405 -1.997 1.00 94.19 98 LYS A C 1
ATOM 776 O O . LYS A 1 98 ? -5.996 -0.242 -1.884 1.00 94.19 98 LYS A O 1
ATOM 781 N N . CYS A 1 99 ? -4.754 -1.802 -2.907 1.00 93.19 99 CYS A N 1
ATOM 782 C CA . CYS A 1 99 ? -3.995 -0.878 -3.750 1.00 93.19 99 CYS A CA 1
ATOM 783 C C . CYS A 1 99 ? -4.863 0.037 -4.637 1.00 93.19 99 CYS A C 1
ATOM 785 O O . CYS A 1 99 ? -6.036 -0.245 -4.913 1.00 93.19 99 CYS A O 1
ATOM 787 N N . CYS A 1 100 ? -4.243 1.099 -5.167 1.00 90.81 100 CYS A N 1
ATOM 788 C CA . CYS A 1 100 ? -4.879 2.095 -6.037 1.00 90.81 100 CYS A CA 1
ATOM 789 C C . CYS A 1 100 ? -5.675 1.482 -7.200 1.00 90.81 100 CYS A C 1
ATOM 791 O O . CYS A 1 100 ? -6.800 1.900 -7.461 1.00 90.81 100 CYS A O 1
ATOM 793 N N . ARG A 1 101 ? -5.147 0.428 -7.839 1.00 90.62 101 ARG A N 1
ATOM 794 C CA . ARG A 1 101 ? -5.803 -0.270 -8.956 1.00 90.62 101 ARG A CA 1
ATOM 795 C C . ARG A 1 101 ? -7.126 -0.912 -8.547 1.00 90.62 101 ARG A C 1
ATOM 797 O O . ARG A 1 101 ? -8.085 -0.896 -9.311 1.00 90.62 101 ARG A O 1
ATOM 804 N N . ARG A 1 102 ? -7.186 -1.483 -7.342 1.00 92.06 102 ARG A N 1
ATOM 805 C CA . ARG A 1 102 ? -8.393 -2.132 -6.808 1.00 92.06 102 ARG A CA 1
ATOM 806 C C . ARG A 1 102 ? -9.385 -1.123 -6.246 1.00 92.06 102 ARG A C 1
ATOM 808 O O . ARG A 1 102 ? -10.585 -1.334 -6.356 1.00 92.06 102 ARG A O 1
ATOM 815 N N . ARG A 1 103 ? -8.886 -0.013 -5.706 1.00 89.56 103 ARG A N 1
ATOM 816 C CA . ARG A 1 103 ? -9.689 1.124 -5.236 1.00 89.56 103 ARG A CA 1
ATOM 817 C C . ARG A 1 103 ? -10.139 2.068 -6.357 1.00 89.56 103 ARG A C 1
ATOM 819 O O . ARG A 1 103 ? -10.968 2.926 -6.095 1.00 89.56 103 ARG A O 1
ATOM 826 N N . ARG A 1 104 ? -9.603 1.918 -7.576 1.00 89.62 104 ARG A N 1
ATOM 827 C CA . ARG A 1 104 ? -9.807 2.826 -8.723 1.00 89.62 104 ARG A CA 1
ATOM 828 C C . ARG A 1 104 ? -9.505 4.296 -8.381 1.00 89.62 104 ARG A C 1
ATOM 830 O O . ARG A 1 104 ? -10.179 5.201 -8.859 1.00 89.62 104 ARG A O 1
ATOM 837 N N . ILE A 1 105 ? -8.485 4.521 -7.553 1.00 88.69 105 ILE A N 1
ATOM 838 C CA . ILE A 1 105 ? -7.974 5.856 -7.198 1.00 88.69 105 ILE A CA 1
ATOM 839 C C . ILE A 1 105 ? -6.648 6.121 -7.915 1.00 88.69 105 ILE A C 1
ATOM 841 O O . ILE A 1 105 ? -6.090 5.227 -8.557 1.00 88.69 105 ILE A O 1
ATOM 845 N N . ARG A 1 106 ? -6.127 7.347 -7.787 1.00 87.81 106 ARG A N 1
ATOM 846 C CA . ARG A 1 106 ? -4.805 7.703 -8.319 1.00 87.81 106 ARG A CA 1
ATOM 847 C C . ARG A 1 106 ? -3.733 6.740 -7.801 1.00 87.81 106 ARG A C 1
ATOM 849 O O . ARG A 1 106 ? -3.811 6.252 -6.676 1.00 87.81 106 ARG A O 1
ATOM 856 N N . THR A 1 107 ? -2.746 6.459 -8.641 1.00 88.56 107 THR A N 1
ATOM 857 C CA . THR A 1 107 ? -1.574 5.669 -8.259 1.00 88.56 107 THR A CA 1
ATOM 858 C C . THR A 1 107 ? -0.562 6.595 -7.590 1.00 88.56 107 THR A C 1
ATOM 860 O O . THR A 1 107 ? -0.225 7.613 -8.200 1.00 88.56 107 THR A O 1
ATOM 863 N N . PRO A 1 108 ? -0.093 6.288 -6.369 1.00 89.88 108 PRO A N 1
ATOM 864 C CA . PRO A 1 108 ? 0.950 7.083 -5.745 1.00 89.88 108 PRO A CA 1
ATOM 865 C C . PRO A 1 108 ? 2.290 6.862 -6.449 1.00 89.88 108 PRO A C 1
ATOM 867 O O . PRO A 1 108 ? 2.547 5.801 -7.026 1.00 89.88 108 PRO A O 1
ATOM 870 N N . MET A 1 109 ? 3.151 7.872 -6.383 1.00 89.06 109 MET A N 1
ATOM 871 C CA . MET A 1 109 ? 4.531 7.757 -6.842 1.00 89.06 109 MET A CA 1
ATOM 872 C C . MET A 1 109 ? 5.353 7.041 -5.774 1.00 89.06 109 MET A C 1
ATOM 874 O O . MET A 1 109 ? 5.273 7.378 -4.597 1.00 89.06 109 MET A O 1
ATOM 878 N N . CYS A 1 110 ? 6.152 6.057 -6.181 1.00 91.56 110 CYS A N 1
ATOM 879 C CA . CYS A 1 110 ? 7.092 5.423 -5.267 1.00 91.56 110 CYS A CA 1
ATOM 880 C C . CYS A 1 110 ? 8.323 6.326 -5.073 1.00 91.56 110 CYS A C 1
ATOM 882 O O . CYS A 1 110 ? 8.941 6.669 -6.083 1.00 91.56 110 CYS A O 1
ATOM 884 N N . PRO A 1 111 ? 8.727 6.657 -3.830 1.00 89.69 111 PRO A N 1
ATOM 885 C CA . PRO A 1 111 ? 9.937 7.447 -3.563 1.00 89.69 111 PRO A CA 1
ATOM 886 C C . PRO A 1 111 ? 11.216 6.814 -4.131 1.00 89.69 111 PRO A C 1
ATOM 888 O O . PRO A 1 111 ? 12.149 7.509 -4.514 1.00 89.69 111 PRO A O 1
ATOM 891 N N . TYR A 1 112 ? 11.227 5.484 -4.248 1.00 89.12 112 TYR A N 1
ATOM 892 C CA . TYR A 1 112 ? 12.340 4.688 -4.773 1.00 89.12 112 TYR A CA 1
ATOM 893 C C . TYR A 1 112 ? 12.283 4.474 -6.289 1.00 89.12 112 TYR A C 1
ATOM 895 O O . TYR A 1 112 ? 13.057 3.682 -6.835 1.00 89.12 112 TYR A O 1
ATOM 903 N N . LEU A 1 113 ? 11.332 5.106 -6.985 1.00 87.88 113 LEU A N 1
ATOM 904 C CA . LEU A 1 113 ? 11.319 5.099 -8.439 1.00 87.88 113 LEU A CA 1
ATOM 905 C C . LEU A 1 113 ? 12.516 5.917 -8.922 1.00 87.88 113 LEU A C 1
ATOM 907 O O . LEU A 1 113 ? 12.448 7.139 -9.022 1.00 87.88 113 LEU A O 1
ATOM 911 N N . HIS A 1 114 ? 13.611 5.239 -9.249 1.00 76.75 114 HIS A N 1
ATOM 912 C CA . HIS A 1 114 ? 14.675 5.884 -9.993 1.00 76.75 114 HIS A CA 1
ATOM 913 C C . HIS A 1 114 ? 14.150 6.139 -11.410 1.00 76.75 114 HIS A C 1
ATOM 915 O O . HIS A 1 114 ? 13.801 5.169 -12.092 1.00 76.75 114 HIS A O 1
ATOM 921 N N . PRO A 1 115 ? 14.061 7.403 -11.871 1.00 68.19 115 PRO A N 1
ATOM 922 C CA . PRO A 1 115 ? 13.840 7.674 -13.280 1.00 68.19 115 PRO A CA 1
ATOM 923 C C . PRO A 1 115 ? 14.980 6.982 -14.006 1.00 68.19 115 PRO A C 1
ATOM 925 O O . PRO A 1 115 ? 16.142 7.324 -13.794 1.00 68.19 115 PRO A O 1
ATOM 928 N N . GLU A 1 116 ? 14.641 5.930 -14.746 1.00 59.06 116 GLU A N 1
ATOM 929 C CA . GLU A 1 116 ? 15.593 5.040 -15.387 1.00 59.06 116 GLU A CA 1
ATOM 930 C C . GLU A 1 116 ? 16.720 5.878 -15.987 1.00 59.06 116 GLU A C 1
ATOM 932 O O . GLU A 1 116 ? 16.509 6.643 -16.936 1.00 59.06 116 GLU A O 1
ATOM 937 N N . VAL A 1 117 ? 17.935 5.739 -15.446 1.00 56.84 117 VAL A N 1
ATOM 938 C CA . VAL A 1 117 ? 19.127 6.106 -16.196 1.00 56.84 117 VAL A CA 1
ATOM 939 C C . VAL A 1 117 ? 19.105 5.121 -17.347 1.00 56.84 117 VAL A C 1
ATOM 941 O O . VAL A 1 117 ? 19.541 3.977 -17.217 1.00 56.84 117 VAL A O 1
ATOM 944 N N . LYS A 1 118 ? 18.468 5.524 -18.449 1.00 50.91 118 LYS A N 1
ATOM 945 C CA . LYS A 1 118 ? 18.498 4.817 -19.717 1.00 50.91 118 LYS A CA 1
ATOM 946 C C . LYS A 1 118 ? 19.975 4.706 -20.052 1.00 50.91 118 LYS A C 1
ATOM 948 O O . LYS A 1 118 ? 20.537 5.609 -20.669 1.00 50.91 118 LYS A O 1
ATOM 953 N N . LYS A 1 119 ? 20.627 3.619 -19.630 1.00 50.78 119 LYS A N 1
ATOM 954 C CA . LYS A 1 119 ? 21.878 3.180 -20.227 1.00 50.78 119 LYS A CA 1
ATOM 955 C C . LYS A 1 119 ? 21.497 2.980 -21.678 1.00 50.78 119 LYS A C 1
ATOM 957 O O . LYS A 1 119 ? 20.825 2.008 -22.022 1.00 50.78 119 LYS A O 1
ATOM 962 N N . LYS A 1 120 ? 21.793 3.988 -22.503 1.00 47.00 120 LYS A N 1
ATOM 963 C CA . LYS A 1 120 ? 21.647 3.907 -23.946 1.00 47.00 120 LYS A CA 1
ATOM 964 C C . LYS A 1 120 ? 22.399 2.639 -24.310 1.00 47.00 120 LYS A C 1
ATOM 966 O O . LYS A 1 120 ? 23.620 2.608 -24.192 1.00 47.00 120 LYS A O 1
ATOM 971 N N . ARG A 1 121 ? 21.675 1.577 -24.674 1.00 56.22 121 ARG A N 1
ATOM 972 C CA . ARG A 1 121 ? 22.294 0.445 -25.360 1.00 56.22 121 ARG A CA 1
ATOM 973 C C . ARG A 1 121 ? 23.076 1.092 -26.505 1.00 56.22 121 ARG A C 1
ATOM 975 O O . ARG A 1 121 ? 22.457 1.884 -27.231 1.00 56.22 121 ARG A O 1
ATOM 982 N N . PRO A 1 122 ? 24.395 0.877 -26.634 1.00 52.75 122 PRO A N 1
ATOM 983 C CA . PRO A 1 122 ? 25.100 1.343 -27.809 1.00 52.75 122 PRO A CA 1
ATOM 984 C C . PRO A 1 122 ? 24.318 0.809 -29.001 1.00 52.75 122 PRO A C 1
ATOM 986 O O . PRO A 1 122 ? 24.073 -0.393 -29.111 1.00 52.75 122 PRO A O 1
ATOM 989 N N . ARG A 1 123 ? 23.808 1.711 -29.839 1.00 56.25 123 ARG A N 1
ATOM 990 C CA . ARG A 1 123 ? 23.286 1.315 -31.137 1.00 56.25 123 ARG A CA 1
ATOM 991 C C . ARG A 1 123 ? 24.504 0.823 -31.901 1.00 56.25 123 ARG A C 1
ATOM 993 O O . ARG A 1 123 ? 25.235 1.648 -32.442 1.00 56.25 123 ARG A O 1
ATOM 1000 N N . THR A 1 124 ? 24.746 -0.482 -31.921 1.00 57.53 124 THR A N 1
ATOM 1001 C CA . THR A 1 124 ? 25.657 -1.070 -32.896 1.00 57.53 124 THR A CA 1
ATOM 1002 C C . THR A 1 124 ? 24.999 -0.834 -34.250 1.00 57.53 124 THR A C 1
ATOM 1004 O O . THR A 1 124 ? 24.086 -1.551 -34.654 1.00 57.53 124 THR A O 1
ATOM 1007 N N . ARG A 1 125 ? 25.366 0.271 -34.906 1.00 58.03 125 ARG A N 1
ATOM 1008 C CA . ARG A 1 125 ? 25.089 0.452 -36.326 1.00 58.03 125 ARG A CA 1
ATOM 1009 C C . ARG A 1 125 ? 25.865 -0.659 -37.021 1.00 58.03 125 ARG A C 1
ATOM 1011 O O . ARG A 1 125 ? 27.088 -0.689 -36.926 1.00 58.03 125 ARG A O 1
ATOM 1018 N N . ALA A 1 126 ? 25.147 -1.581 -37.652 1.00 58.59 126 ALA A N 1
ATOM 1019 C CA . ALA A 1 126 ? 25.745 -2.521 -38.584 1.00 58.59 126 ALA A CA 1
ATOM 1020 C C . ALA A 1 126 ? 26.538 -1.717 -39.636 1.00 58.59 126 ALA A C 1
ATOM 1022 O O . ALA A 1 126 ? 25.996 -0.737 -40.164 1.00 58.59 126 ALA A O 1
ATOM 1023 N N . PRO A 1 127 ? 27.804 -2.062 -39.920 1.00 55.84 127 PRO A N 1
ATOM 1024 C CA . PRO A 1 127 ? 28.530 -1.470 -41.030 1.00 55.84 127 PRO A CA 1
ATOM 1025 C C . PRO A 1 127 ? 27.772 -1.724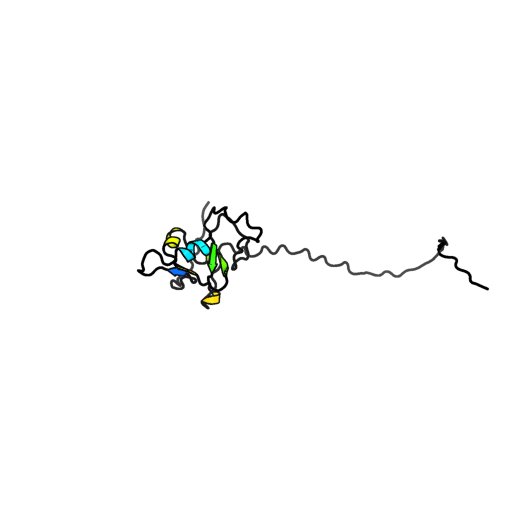 -42.333 1.00 55.84 127 PRO A C 1
ATOM 1027 O O . PRO A 1 127 ? 27.357 -2.843 -42.630 1.00 55.84 127 PRO A O 1
ATOM 1030 N N . LYS A 1 128 ? 27.559 -0.646 -43.085 1.00 51.12 128 LYS A N 1
ATOM 1031 C CA . LYS A 1 128 ? 26.970 -0.666 -44.418 1.00 51.12 128 LYS A CA 1
ATOM 1032 C C . LYS A 1 128 ? 27.899 -1.473 -45.322 1.00 51.12 128 LYS A C 1
ATOM 1034 O O . LYS A 1 128 ? 29.058 -1.100 -45.476 1.00 51.12 128 LYS A O 1
ATOM 1039 N N . VAL A 1 129 ? 27.385 -2.573 -45.872 1.00 51.19 129 VAL A N 1
ATOM 1040 C CA . VAL A 1 129 ? 28.073 -3.358 -46.897 1.00 51.19 129 VAL A CA 1
ATOM 1041 C C . VAL A 1 129 ? 28.369 -2.415 -48.067 1.00 51.19 129 VAL A C 1
ATOM 1043 O O . VAL A 1 129 ? 27.464 -1.810 -48.644 1.00 51.19 129 VAL A O 1
ATOM 1046 N N . GLY A 1 130 ? 29.650 -2.182 -48.318 1.00 39.50 130 GLY A N 1
ATOM 1047 C CA . GLY A 1 130 ? 30.136 -1.519 -49.515 1.00 39.50 130 GLY A CA 1
ATOM 1048 C C . GLY A 1 130 ? 30.781 -2.592 -50.369 1.00 39.50 130 GLY A C 1
ATOM 1049 O O . GLY A 1 130 ? 31.739 -3.217 -49.923 1.00 39.50 130 GLY A O 1
ATOM 1050 N N . ASN A 1 131 ? 30.231 -2.825 -51.559 1.00 45.59 131 ASN A N 1
ATOM 1051 C CA . ASN A 1 131 ? 30.948 -3.530 -52.616 1.00 45.59 131 ASN A CA 1
ATOM 1052 C C . ASN A 1 131 ? 32.273 -2.809 -52.890 1.00 45.59 131 ASN A C 1
ATOM 1054 O O . ASN A 1 131 ? 32.326 -1.576 -52.857 1.00 45.59 131 ASN A O 1
ATOM 1058 N N . PRO A 1 132 ? 33.310 -3.574 -53.233 1.00 47.78 132 PRO A N 1
ATOM 1059 C CA . PRO A 1 132 ? 33.858 -3.412 -54.571 1.00 47.78 132 PRO A CA 1
ATOM 1060 C C . PRO A 1 132 ? 33.908 -4.752 -55.306 1.00 47.78 132 PRO A C 1
ATOM 1062 O O . PRO A 1 132 ? 34.543 -5.707 -54.868 1.00 47.78 132 PRO A O 1
ATOM 1065 N N . GLU A 1 133 ? 33.234 -4.776 -56.450 1.00 44.00 133 GLU A N 1
ATOM 1066 C CA . GLU A 1 133 ? 33.630 -5.595 -57.589 1.00 44.00 133 GLU A CA 1
ATOM 1067 C C . GLU A 1 133 ? 35.025 -5.149 -58.034 1.00 44.00 133 GLU A C 1
ATOM 1069 O O . GLU A 1 133 ? 35.261 -3.944 -58.063 1.00 44.00 133 GLU A O 1
ATOM 1074 N N . LEU A 1 134 ? 35.920 -6.106 -58.304 1.00 48.12 134 LEU A N 1
ATOM 1075 C CA . LEU A 1 134 ? 36.973 -6.101 -59.332 1.00 48.12 134 LEU A CA 1
ATOM 1076 C C . LEU A 1 134 ? 37.765 -7.430 -59.216 1.00 48.12 134 LEU A C 1
ATOM 1078 O O . LEU A 1 134 ? 38.569 -7.618 -58.305 1.00 48.12 134 LEU A O 1
ATOM 1082 N N . ASP A 1 135 ? 37.490 -8.353 -60.144 1.00 41.59 135 ASP A N 1
ATOM 1083 C CA . ASP A 1 135 ? 38.360 -9.471 -60.587 1.00 41.59 135 ASP A CA 1
ATOM 1084 C C . ASP A 1 135 ? 39.681 -8.868 -61.187 1.00 41.59 135 ASP A C 1
ATOM 1086 O O . ASP A 1 135 ? 39.653 -7.661 -61.463 1.00 41.59 135 ASP A O 1
ATOM 1090 N N . PRO A 1 136 ? 40.809 -9.582 -61.487 1.00 53.09 136 PRO A N 1
ATOM 1091 C CA . PRO A 1 136 ? 40.849 -11.013 -61.800 1.00 53.09 136 PRO A CA 1
ATOM 1092 C C . PRO A 1 136 ? 42.159 -11.852 -61.605 1.00 53.09 136 PRO A C 1
ATOM 1094 O O . PRO A 1 136 ? 43.274 -11.352 -61.480 1.00 53.09 136 PRO A O 1
ATOM 1097 N N . HIS A 1 137 ? 41.961 -13.172 -61.753 1.00 42.16 137 HIS A N 1
ATOM 1098 C CA . HIS A 1 137 ? 42.850 -14.253 -62.246 1.00 42.16 137 HIS A CA 1
ATOM 1099 C C . HIS A 1 137 ? 43.948 -14.956 -61.395 1.00 42.16 137 HIS A C 1
ATOM 1101 O O . HIS A 1 137 ? 44.758 -14.363 -60.694 1.00 42.16 137 HIS A O 1
ATOM 1107 N N . HIS A 1 138 ? 44.029 -16.269 -61.699 1.00 45.75 138 HIS A N 1
ATOM 1108 C CA . HIS A 1 138 ? 45.120 -17.257 -61.561 1.00 45.75 138 HIS A CA 1
ATOM 1109 C C . HIS A 1 138 ? 45.149 -18.185 -60.327 1.00 45.75 138 HIS A C 1
ATOM 1111 O O . HIS A 1 138 ? 45.913 -18.005 -59.391 1.00 45.75 138 HIS A O 1
ATOM 1117 N N . GLY A 1 139 ? 44.339 -19.251 -60.424 1.00 38.28 139 GLY A N 1
ATOM 1118 C CA . GLY A 1 139 ? 44.731 -20.671 -60.357 1.00 38.28 139 GLY A CA 1
ATOM 1119 C C . GLY A 1 139 ? 45.547 -21.196 -59.170 1.00 38.28 139 GLY A C 1
ATOM 1120 O O . GLY A 1 139 ? 46.685 -20.801 -58.981 1.00 38.28 139 GLY A O 1
ATOM 1121 N N . THR A 1 140 ? 45.030 -22.231 -58.496 1.00 45.69 140 THR A N 1
ATOM 1122 C CA . THR A 1 140 ? 45.759 -23.481 -58.186 1.00 45.69 140 THR A CA 1
ATOM 1123 C C . THR A 1 140 ? 44.784 -24.529 -57.643 1.00 45.69 140 THR A C 1
ATOM 1125 O O . THR A 1 140 ? 44.003 -24.286 -56.729 1.00 45.69 140 THR A O 1
ATOM 1128 N N . ILE A 1 141 ? 44.841 -25.701 -58.268 1.00 50.66 141 ILE A N 1
ATOM 1129 C CA . ILE A 1 141 ? 44.167 -26.953 -57.927 1.00 50.66 141 ILE A CA 1
ATOM 1130 C C . ILE A 1 141 ? 44.740 -27.491 -56.608 1.00 50.66 141 ILE A C 1
ATOM 1132 O O . ILE A 1 141 ? 45.955 -27.616 -56.488 1.00 50.66 141 ILE A O 1
ATOM 1136 N N . SER A 1 142 ? 43.897 -27.892 -55.654 1.00 42.12 142 SER A N 1
ATOM 1137 C CA . SER A 1 142 ? 44.307 -28.868 -54.635 1.00 42.12 142 SER A CA 1
ATOM 1138 C C . SER A 1 142 ? 43.108 -29.691 -54.175 1.00 42.12 142 SER A C 1
ATOM 1140 O O . SER A 1 142 ? 42.104 -29.154 -53.710 1.00 42.12 142 SER A O 1
ATOM 1142 N N . GLY A 1 143 ? 43.197 -30.997 -54.422 1.00 35.06 143 GLY A N 1
ATOM 1143 C CA . GLY A 1 143 ? 42.122 -31.960 -54.243 1.00 35.06 143 GLY A CA 1
ATOM 1144 C C . GLY A 1 143 ? 41.938 -32.444 -52.806 1.00 35.06 143 GLY A C 1
ATOM 1145 O O . GLY A 1 143 ? 42.832 -32.374 -51.967 1.00 35.06 143 GLY A O 1
ATOM 1146 N N . GLN A 1 144 ? 40.765 -33.021 -52.564 1.00 43.75 144 GLN A N 1
ATOM 1147 C CA . GLN A 1 144 ? 40.510 -33.950 -51.469 1.00 43.75 144 GLN A CA 1
ATOM 1148 C C . GLN A 1 144 ? 39.919 -35.233 -52.069 1.00 43.75 144 GLN A C 1
ATOM 1150 O O . GLN A 1 144 ? 38.918 -35.143 -52.782 1.00 43.75 144 GLN A O 1
ATOM 1155 N N . PRO A 1 145 ? 40.472 -36.423 -51.785 1.00 48.00 145 PRO A N 1
ATOM 1156 C CA . PRO A 1 145 ? 39.748 -37.673 -51.948 1.00 48.00 145 PRO A CA 1
ATOM 1157 C C . PRO A 1 145 ? 38.896 -37.941 -50.700 1.00 48.00 145 PRO A C 1
ATOM 1159 O O . PRO A 1 145 ? 39.393 -37.934 -49.572 1.00 48.00 145 PRO A O 1
ATOM 1162 N N . ILE A 1 146 ? 37.611 -38.200 -50.922 1.00 44.19 146 ILE A N 1
ATOM 1163 C CA . ILE A 1 146 ? 36.668 -38.747 -49.944 1.00 44.19 146 ILE A CA 1
ATOM 1164 C C . ILE A 1 146 ? 36.665 -40.279 -50.053 1.00 44.19 146 ILE A C 1
ATOM 1166 O O . ILE A 1 146 ? 36.089 -40.835 -50.979 1.00 44.19 146 ILE A O 1
ATOM 1170 N N . GLU A 1 147 ? 37.281 -40.978 -49.100 1.00 44.06 1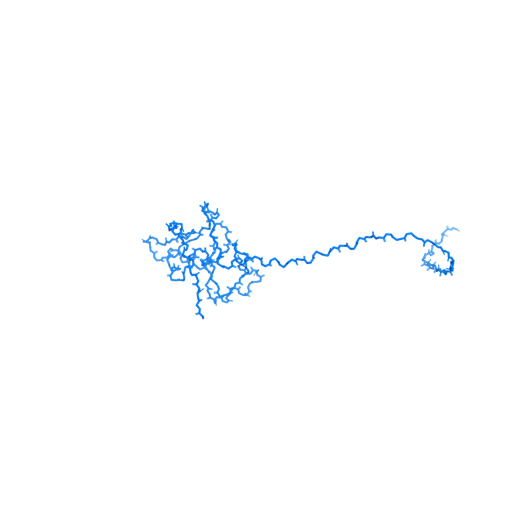47 GLU A N 1
ATOM 1171 C CA . GLU A 1 147 ? 37.167 -42.441 -48.985 1.00 44.06 147 GLU A CA 1
ATOM 1172 C C . GLU A 1 147 ? 36.036 -42.799 -48.011 1.00 44.06 147 GLU A C 1
ATOM 1174 O O . GLU A 1 147 ? 36.210 -42.831 -46.788 1.00 44.06 147 GLU A O 1
ATOM 1179 N N . LEU A 1 148 ? 34.853 -43.067 -48.568 1.00 50.34 148 LEU A N 1
ATOM 1180 C CA . LEU A 1 148 ? 33.698 -43.597 -47.851 1.00 50.34 148 LEU A CA 1
ATOM 1181 C C . LEU A 1 148 ? 33.700 -45.128 -47.963 1.00 50.34 148 LEU A C 1
ATOM 1183 O O . LEU A 1 148 ? 33.190 -45.695 -48.925 1.00 50.34 148 LEU A O 1
ATOM 1187 N N . LYS A 1 149 ? 34.245 -45.818 -46.957 1.00 39.31 149 LYS A N 1
ATOM 1188 C CA . LYS A 1 149 ? 34.025 -47.262 -46.796 1.00 39.31 149 LYS A CA 1
ATOM 1189 C C . LYS A 1 149 ? 32.795 -47.506 -45.931 1.00 39.31 149 LYS A C 1
ATOM 1191 O O . LYS A 1 149 ? 32.800 -47.160 -44.752 1.00 39.31 149 LYS A O 1
ATOM 1196 N N . SER A 1 150 ? 31.771 -48.156 -46.481 1.00 40.16 150 SER A N 1
ATOM 1197 C CA . SER A 1 150 ? 30.887 -49.034 -45.708 1.00 40.16 150 SER A CA 1
ATOM 1198 C C . SER A 1 150 ? 30.062 -49.973 -46.587 1.00 40.16 150 SER A C 1
ATOM 1200 O O . SER A 1 150 ? 29.356 -49.564 -47.501 1.00 40.16 150 SER A O 1
ATOM 1202 N N . THR A 1 151 ? 30.132 -51.239 -46.174 1.00 47.72 151 THR A N 1
ATOM 1203 C CA . THR A 1 151 ? 29.178 -52.344 -46.345 1.00 47.72 151 THR A CA 1
ATOM 1204 C C . THR A 1 151 ? 29.068 -53.033 -47.706 1.00 47.72 151 THR A C 1
ATOM 1206 O O . THR A 1 151 ? 28.254 -52.700 -48.558 1.00 47.72 151 THR A O 1
ATOM 1209 N N . VAL A 1 152 ? 29.827 -54.128 -47.810 1.00 49.09 152 VAL A N 1
ATOM 1210 C CA . VAL A 1 152 ? 29.562 -55.276 -48.681 1.00 49.09 152 VAL A CA 1
ATOM 1211 C C . VAL A 1 152 ? 28.345 -56.046 -48.161 1.00 49.09 152 VAL A C 1
ATOM 1213 O O . VAL A 1 152 ? 28.348 -56.504 -47.018 1.00 49.09 152 VAL A O 1
ATOM 1216 N N . ARG A 1 153 ? 27.356 -56.269 -49.031 1.00 45.94 153 ARG A N 1
ATOM 1217 C CA . ARG A 1 153 ? 26.523 -57.482 -49.054 1.00 45.94 153 ARG A CA 1
ATOM 1218 C C . ARG A 1 153 ? 26.239 -57.822 -50.518 1.00 45.94 153 ARG A C 1
ATOM 1220 O O . ARG A 1 153 ? 25.527 -57.078 -51.182 1.00 45.94 153 ARG A O 1
ATOM 1227 N N . VAL A 1 154 ? 26.807 -58.922 -51.013 1.00 49.69 154 VAL A N 1
ATOM 1228 C CA . VAL A 1 154 ? 26.468 -59.513 -52.318 1.00 49.69 154 VAL A CA 1
ATOM 1229 C C . VAL A 1 154 ? 25.806 -60.864 -52.096 1.00 49.69 154 VAL A C 1
ATOM 1231 O O . VAL A 1 154 ? 26.062 -61.561 -51.116 1.00 49.69 154 VAL A O 1
ATOM 1234 N N . ALA A 1 155 ? 24.874 -61.127 -52.998 1.00 49.75 155 ALA A N 1
ATOM 1235 C CA . ALA A 1 155 ? 23.776 -62.050 -52.925 1.00 49.75 155 ALA A CA 1
ATOM 1236 C C . ALA A 1 155 ? 24.128 -63.514 -53.224 1.00 49.75 155 ALA A C 1
ATOM 1238 O O . ALA A 1 155 ? 25.095 -63.853 -53.895 1.00 49.75 155 ALA A O 1
ATOM 1239 N N . LYS A 1 156 ? 23.201 -64.340 -52.750 1.00 43.94 156 LYS A N 1
ATOM 1240 C CA . LYS A 1 156 ? 22.678 -65.582 -53.317 1.00 43.94 156 LYS A CA 1
ATOM 1241 C C . LYS A 1 156 ? 22.567 -65.530 -54.852 1.00 43.94 156 LYS A C 1
ATOM 1243 O O . LYS A 1 156 ? 21.845 -64.674 -55.356 1.00 43.94 156 LYS A O 1
ATOM 1248 N N . ASN A 1 157 ? 23.217 -66.443 -55.574 1.00 40.97 157 ASN A N 1
ATOM 1249 C CA . ASN A 1 157 ? 22.633 -67.689 -56.094 1.00 40.97 157 ASN A CA 1
ATOM 1250 C C . ASN A 1 157 ? 23.700 -68.542 -56.794 1.00 40.97 157 ASN A C 1
ATOM 1252 O O . ASN A 1 157 ? 24.703 -67.958 -57.251 1.00 40.97 157 ASN A O 1
#

Radius of gyration: 32.75 Å; Cα contacts (8 Å, |Δi|>4): 158; chains: 1; bounding box: 59×92×82 Å